Protein AF-A0AAW2VDD8-F1 (afdb_monomer_lite)

pLDDT: mean 70.14, std 10.32, range [40.62, 86.31]

Organism: NCBI:txid2727402

Radius of gyration: 15.53 Å; chains: 1; bounding box: 39×37×38 Å

Secondary structure (DSSP, 8-state):
-HHHHHHHHHHHHTT----S--HHHHHHHHHHHT-SS-HHHHHHHHHHHHHHHHHHHHHHHHHHT-----HHHHHHHHHHHHHHHHHHS----SHHHHHHHHHHTPPP---

Foldseek 3Di:
DVLVVLLVVLCVLVVDPQDPDDPVVSVVVLCVVLDDDQPVSVLSVLSVVVSVVVSVVVVCCVVPNPDDDDSVVVVVVVLVVSLVVLVPDPDPDDPSNVVVCVSSVPDDPPD

Structure (mmCIF, N/CA/C/O backbone):
data_AF-A0AAW2VDD8-F1
#
_entry.id   AF-A0AAW2VDD8-F1
#
loop_
_atom_site.group_PDB
_atom_site.id
_atom_site.type_symbol
_atom_site.label_atom_id
_atom_site.label_alt_id
_atom_site.label_comp_id
_atom_site.label_asym_id
_atom_site.label_entity_id
_atom_site.label_seq_id
_atom_site.pdbx_PDB_ins_code
_atom_site.Cartn_x
_atom_site.Cartn_y
_atom_site.Cartn_z
_atom_site.occupancy
_atom_site.B_iso_or_equiv
_atom_site.auth_seq_id
_atom_site.auth_comp_id
_atom_site.auth_asym_id
_atom_site.auth_atom_id
_atom_site.pdbx_PDB_model_num
ATOM 1 N N . MET A 1 1 ? -10.918 4.105 18.614 1.00 41.09 1 MET A N 1
ATOM 2 C CA . MET A 1 1 ? -9.510 3.730 18.904 1.00 41.09 1 MET A CA 1
ATOM 3 C C . MET A 1 1 ? -8.938 2.638 17.984 1.00 41.09 1 MET A C 1
ATOM 5 O O . MET A 1 1 ? -7.757 2.694 17.666 1.00 41.09 1 MET A O 1
ATOM 9 N N . THR A 1 2 ? -9.735 1.701 17.466 1.00 46.31 2 THR A N 1
ATOM 10 C CA . THR A 1 2 ? -9.299 0.559 16.626 1.00 46.31 2 THR A CA 1
ATOM 11 C C . THR A 1 2 ? -8.731 0.915 15.241 1.00 46.31 2 THR A C 1
ATOM 13 O O . THR A 1 2 ? -7.857 0.218 14.740 1.00 46.31 2 THR A O 1
ATOM 16 N N . THR A 1 3 ? -9.143 2.025 14.625 1.00 51.50 3 THR A N 1
ATOM 17 C CA . THR A 1 3 ? -8.738 2.391 13.250 1.00 51.50 3 THR A CA 1
ATOM 18 C C . THR A 1 3 ? -7.259 2.802 13.141 1.00 51.50 3 THR A C 1
ATOM 20 O O . THR A 1 3 ? -6.591 2.483 12.158 1.00 51.50 3 THR A O 1
ATOM 23 N N . ARG A 1 4 ? -6.709 3.450 14.182 1.00 53.72 4 ARG A N 1
ATOM 24 C CA . ARG A 1 4 ? -5.280 3.817 14.252 1.00 53.72 4 ARG A CA 1
ATOM 25 C C . ARG A 1 4 ? -4.379 2.590 14.428 1.00 53.72 4 ARG A C 1
ATOM 27 O O . ARG A 1 4 ? -3.318 2.529 13.813 1.00 53.72 4 ARG A O 1
ATOM 34 N N . ALA A 1 5 ? -4.811 1.602 15.213 1.00 52.53 5 ALA A N 1
ATOM 35 C CA . ALA A 1 5 ? -4.055 0.370 15.438 1.00 52.53 5 ALA A CA 1
ATOM 36 C C . ALA A 1 5 ? -3.950 -0.488 14.163 1.00 52.53 5 ALA A C 1
ATOM 38 O O . ALA A 1 5 ? -2.848 -0.905 13.801 1.00 52.53 5 ALA A O 1
ATOM 39 N N . SER A 1 6 ? -5.053 -0.666 13.425 1.00 51.72 6 SER A N 1
ATOM 40 C CA . SER A 1 6 ? -5.071 -1.416 12.157 1.00 51.72 6 SER A CA 1
ATOM 41 C C . SER A 1 6 ? -4.217 -0.752 11.074 1.00 51.72 6 SER A C 1
ATOM 43 O O . SER A 1 6 ? -3.446 -1.427 10.390 1.00 51.72 6 SER A O 1
ATOM 45 N N . SER A 1 7 ? -4.287 0.581 10.967 1.00 57.25 7 SER A N 1
ATOM 46 C CA . SER A 1 7 ? -3.437 1.363 10.057 1.00 57.25 7 SER A CA 1
ATOM 47 C C . SER A 1 7 ? -1.949 1.166 10.367 1.00 57.25 7 SER A C 1
ATOM 49 O O . SER A 1 7 ? -1.149 0.969 9.456 1.00 57.25 7 SER A O 1
ATOM 51 N N . ARG A 1 8 ? -1.572 1.140 11.653 1.00 60.81 8 ARG A N 1
ATOM 52 C CA . ARG A 1 8 ? -0.178 0.973 12.090 1.00 60.81 8 ARG A CA 1
ATOM 53 C C . ARG A 1 8 ? 0.384 -0.416 11.765 1.00 60.81 8 ARG A C 1
ATOM 55 O O . ARG A 1 8 ? 1.523 -0.505 11.321 1.00 60.81 8 ARG A O 1
ATOM 62 N N . ILE A 1 9 ? -0.406 -1.478 11.944 1.00 58.34 9 ILE A N 1
ATOM 63 C CA . ILE A 1 9 ? -0.003 -2.867 11.639 1.00 58.34 9 ILE A CA 1
ATOM 64 C C . ILE A 1 9 ? 0.155 -3.083 10.129 1.00 58.34 9 ILE A C 1
ATOM 66 O O . ILE A 1 9 ? 1.094 -3.740 9.680 1.00 58.34 9 ILE A O 1
ATOM 70 N N . LEU A 1 10 ? -0.750 -2.517 9.328 1.00 55.53 10 LEU A N 1
ATOM 71 C CA . LEU A 1 10 ? -0.641 -2.585 7.872 1.00 55.53 10 LEU A CA 1
ATOM 72 C C . LEU A 1 10 ? 0.559 -1.773 7.379 1.00 55.53 10 LEU A C 1
ATOM 74 O O . LEU A 1 10 ? 1.361 -2.292 6.613 1.00 55.53 10 LEU A O 1
ATOM 78 N N . LYS A 1 11 ? 0.754 -0.548 7.876 1.00 61.22 11 LYS A N 1
ATOM 79 C CA . LYS A 1 11 ? 1.896 0.301 7.496 1.00 61.22 11 LYS A CA 1
ATOM 80 C C . LYS A 1 11 ? 3.247 -0.298 7.920 1.00 61.22 11 LYS A C 1
ATOM 82 O O . LYS A 1 11 ? 4.210 -0.191 7.160 1.00 61.22 11 LYS A O 1
ATOM 87 N N . SER A 1 12 ? 3.323 -0.992 9.064 1.00 59.75 12 SER A N 1
ATOM 88 C CA . SER A 1 12 ? 4.561 -1.644 9.526 1.00 59.75 12 SER A CA 1
ATOM 89 C C . SER A 1 12 ? 4.965 -2.844 8.668 1.00 59.75 12 SER A C 1
ATOM 91 O O . SER A 1 12 ? 6.150 -3.003 8.375 1.00 59.75 12 SER A O 1
ATOM 93 N N . LYS A 1 13 ? 4.005 -3.643 8.181 1.00 53.38 13 LYS A N 1
ATOM 94 C CA . LYS A 1 13 ? 4.290 -4.776 7.281 1.00 53.38 13 LYS A CA 1
ATOM 95 C C . LYS A 1 13 ? 4.882 -4.361 5.937 1.00 53.38 13 LYS A C 1
ATOM 97 O O . LYS A 1 13 ? 5.591 -5.149 5.321 1.00 53.38 13 LYS A O 1
ATOM 102 N N . VAL A 1 14 ? 4.610 -3.138 5.497 1.00 56.16 14 VAL A N 1
ATOM 103 C CA . VAL A 1 14 ? 5.055 -2.622 4.194 1.00 56.16 14 VAL A CA 1
ATOM 104 C C . VAL A 1 14 ? 6.236 -1.654 4.338 1.00 56.16 14 VAL A C 1
ATOM 106 O O . VAL A 1 14 ? 6.737 -1.127 3.353 1.00 56.16 14 VAL A O 1
ATOM 109 N N . ARG A 1 15 ? 6.711 -1.403 5.569 1.00 60.50 15 ARG A N 1
ATOM 110 C CA . ARG A 1 15 ? 7.740 -0.389 5.874 1.00 60.50 15 ARG A CA 1
ATOM 111 C C . ARG A 1 15 ? 7.420 1.004 5.305 1.00 60.50 15 ARG A C 1
ATOM 113 O O . ARG A 1 15 ? 8.330 1.795 5.059 1.00 60.50 15 ARG A O 1
ATOM 120 N N . PHE A 1 16 ? 6.145 1.346 5.113 1.00 64.19 16 PHE A N 1
ATOM 121 C CA . PHE A 1 16 ? 5.785 2.697 4.694 1.00 64.19 16 PHE A CA 1
ATOM 122 C C . PHE A 1 16 ? 5.776 3.626 5.899 1.00 64.19 16 PHE A C 1
ATOM 124 O O . PHE A 1 16 ? 4.809 3.681 6.658 1.00 64.19 16 PHE A O 1
ATOM 131 N N . GLN A 1 17 ? 6.853 4.395 6.048 1.00 65.81 17 GLN A N 1
ATOM 132 C CA . GLN A 1 17 ? 6.841 5.595 6.876 1.00 65.81 17 GLN A CA 1
ATOM 133 C C . GLN A 1 17 ? 6.023 6.670 6.155 1.00 65.81 17 GLN A C 1
ATOM 135 O O . GLN A 1 17 ? 6.558 7.515 5.441 1.00 65.81 17 GLN A O 1
ATOM 140 N N . VAL A 1 18 ? 4.698 6.574 6.276 1.00 64.31 18 VAL A N 1
ATOM 141 C CA . VAL A 1 18 ? 3.793 7.625 5.811 1.00 64.31 18 VAL A CA 1
ATOM 142 C C . VAL A 1 18 ? 3.909 8.791 6.796 1.00 64.31 18 VAL A C 1
ATOM 144 O O . VAL A 1 18 ? 3.687 8.575 7.991 1.00 64.31 18 VAL A O 1
ATOM 147 N N . PRO A 1 19 ? 4.258 10.002 6.341 1.00 70.69 19 PRO A N 1
ATOM 148 C CA . PRO A 1 19 ? 4.350 11.158 7.220 1.00 70.69 19 PRO A CA 1
ATOM 149 C C . PRO A 1 19 ? 2.965 11.523 7.777 1.00 70.69 19 PRO A C 1
ATOM 151 O O . PRO A 1 19 ? 1.940 11.307 7.125 1.00 70.69 19 PRO A O 1
ATOM 154 N N . ALA A 1 20 ? 2.926 12.064 8.995 1.00 71.75 20 ALA A N 1
ATOM 155 C CA . ALA A 1 20 ? 1.692 12.491 9.657 1.00 71.75 20 ALA A CA 1
ATOM 156 C C . ALA A 1 20 ? 1.177 13.815 9.057 1.00 71.75 20 ALA A C 1
ATOM 158 O O . ALA A 1 20 ? 1.276 14.868 9.679 1.00 71.75 20 ALA A O 1
ATOM 159 N N . LEU A 1 21 ? 0.675 13.760 7.822 1.00 75.75 21 LEU A N 1
ATOM 160 C CA . LEU A 1 21 ? 0.177 14.907 7.057 1.00 75.75 21 LEU A CA 1
ATOM 161 C C . LEU A 1 21 ? -1.348 14.847 6.875 1.00 75.75 21 LEU A C 1
ATOM 163 O O . LEU A 1 21 ? -1.976 13.810 7.100 1.00 75.75 21 LEU A O 1
ATOM 167 N N . GLY A 1 22 ? -1.951 15.952 6.429 1.00 73.88 22 GLY A N 1
ATOM 168 C CA . GLY A 1 22 ? -3.349 15.965 5.994 1.00 73.88 22 GLY A CA 1
ATOM 169 C C . GLY A 1 22 ? -3.570 15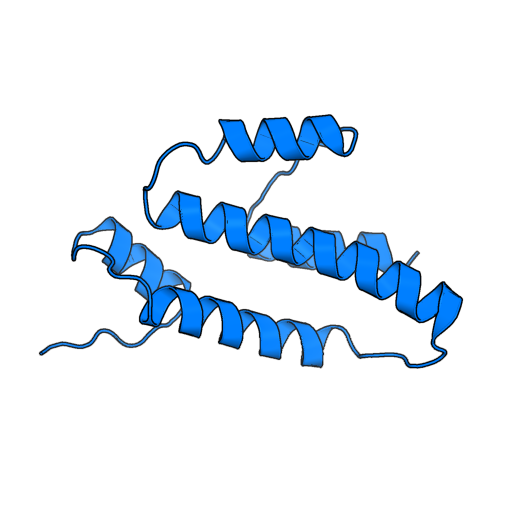.109 4.739 1.00 73.88 22 GLY A C 1
ATOM 170 O O . GLY A 1 22 ? -2.639 14.860 3.975 1.00 73.88 22 GLY A O 1
ATOM 171 N N . TRP A 1 23 ? -4.807 14.670 4.486 1.00 72.06 23 TRP A N 1
ATOM 172 C CA . TRP A 1 23 ? -5.122 13.712 3.411 1.00 72.06 23 TRP A CA 1
ATOM 173 C C . TRP A 1 23 ? -4.569 14.113 2.033 1.00 72.06 23 TRP A C 1
ATOM 175 O O . TRP A 1 23 ? -3.827 13.351 1.413 1.00 72.06 23 TRP A O 1
ATOM 185 N N . GLN A 1 24 ? -4.857 15.337 1.583 1.00 77.56 24 GLN A N 1
ATOM 186 C CA . GLN A 1 24 ? -4.363 15.861 0.301 1.00 77.56 24 GLN A CA 1
ATOM 187 C C . GLN A 1 24 ? -2.831 15.839 0.219 1.00 77.56 24 GLN A C 1
ATOM 189 O O . GLN A 1 24 ? -2.258 15.489 -0.812 1.00 77.56 24 GLN A O 1
ATOM 194 N N . GLN A 1 25 ? -2.158 16.162 1.323 1.00 80.88 25 GLN A N 1
ATOM 195 C CA . GLN A 1 25 ? -0.701 16.172 1.407 1.00 80.88 25 GLN A CA 1
ATOM 196 C C . GLN A 1 25 ? -0.125 14.751 1.373 1.00 80.88 25 GLN A C 1
ATOM 198 O O . GLN A 1 25 ? 0.913 14.543 0.749 1.00 80.88 25 GLN A O 1
ATOM 203 N N . ILE A 1 26 ? -0.804 13.763 1.969 1.00 80.44 26 ILE A N 1
ATOM 204 C CA . ILE A 1 26 ? -0.401 12.354 1.874 1.00 80.44 26 ILE A CA 1
ATOM 205 C C . ILE A 1 26 ? -0.551 11.846 0.435 1.00 80.44 26 ILE A C 1
ATOM 207 O O . ILE A 1 26 ? 0.366 11.202 -0.073 1.00 80.44 26 ILE A O 1
ATOM 211 N N . VAL A 1 27 ? -1.661 12.149 -0.247 1.00 78.94 27 VAL A N 1
ATOM 212 C CA . VAL A 1 27 ? -1.867 11.740 -1.649 1.00 78.94 27 VAL A CA 1
ATOM 213 C C . VAL A 1 27 ? -0.800 12.358 -2.555 1.00 78.94 27 VAL A C 1
ATOM 215 O O . VAL A 1 27 ? -0.206 11.659 -3.381 1.00 78.94 27 VAL A O 1
ATOM 218 N N . LEU A 1 28 ? -0.494 13.645 -2.368 1.00 83.06 28 LEU A N 1
ATOM 219 C CA . LEU A 1 28 ? 0.583 14.324 -3.091 1.00 83.06 28 LEU A CA 1
ATOM 220 C C . LEU A 1 28 ? 1.957 13.727 -2.767 1.00 83.06 28 LEU A C 1
ATOM 222 O O . LEU A 1 28 ? 2.754 13.502 -3.680 1.00 83.06 28 LEU A O 1
ATOM 226 N N . TRP A 1 29 ? 2.234 13.430 -1.495 1.00 85.25 29 TRP A N 1
ATOM 227 C CA . TRP A 1 29 ? 3.466 12.766 -1.069 1.00 85.25 29 TRP A CA 1
ATOM 228 C C . TRP A 1 29 ? 3.614 11.391 -1.726 1.00 85.25 29 TRP A C 1
ATOM 230 O O . TRP A 1 29 ? 4.643 11.131 -2.343 1.00 85.25 29 TRP A O 1
ATOM 240 N N . ALA A 1 30 ? 2.581 10.546 -1.678 1.00 81.12 30 ALA A N 1
ATOM 241 C CA . ALA A 1 30 ? 2.575 9.211 -2.275 1.00 81.12 30 ALA A CA 1
ATOM 242 C C . ALA A 1 30 ? 2.776 9.278 -3.796 1.00 81.12 30 ALA A C 1
ATOM 244 O O . ALA A 1 30 ? 3.595 8.548 -4.361 1.00 81.12 30 ALA A O 1
ATOM 245 N N . SER A 1 31 ? 2.089 10.217 -4.451 1.00 80.88 31 SER A N 1
ATOM 246 C CA . SER A 1 31 ? 2.192 10.445 -5.895 1.00 80.88 31 SER A CA 1
ATOM 247 C C . SER A 1 31 ? 3.584 10.917 -6.314 1.00 80.88 31 SER A C 1
ATOM 249 O O . SER A 1 31 ? 4.046 10.554 -7.392 1.00 80.88 31 SER A O 1
ATOM 251 N N . ARG A 1 32 ? 4.272 11.704 -5.472 1.00 86.31 32 ARG A N 1
ATOM 252 C CA . ARG A 1 32 ? 5.662 12.146 -5.695 1.00 86.31 32 ARG A CA 1
ATOM 253 C C . ARG A 1 32 ? 6.676 11.041 -5.379 1.00 86.31 32 ARG A C 1
ATOM 255 O O . ARG A 1 32 ? 7.609 10.844 -6.151 1.00 86.31 32 ARG A O 1
ATOM 262 N N . ARG A 1 33 ? 6.484 10.315 -4.272 1.00 84.94 33 ARG A N 1
ATOM 263 C CA . ARG A 1 33 ? 7.365 9.246 -3.769 1.00 84.94 33 ARG A CA 1
ATOM 264 C C . ARG A 1 33 ? 7.424 8.056 -4.725 1.00 84.94 33 ARG A C 1
ATOM 266 O O . ARG A 1 33 ? 8.504 7.514 -4.943 1.00 84.94 33 ARG A O 1
ATOM 273 N N . TRP A 1 34 ? 6.282 7.666 -5.286 1.00 86.31 34 TRP A N 1
ATOM 274 C CA . TRP A 1 34 ? 6.147 6.535 -6.207 1.00 86.31 34 TRP A CA 1
ATOM 275 C C . TRP A 1 34 ? 5.774 7.022 -7.609 1.00 86.31 34 TRP A C 1
ATOM 277 O O . TRP A 1 34 ? 4.746 6.624 -8.160 1.00 86.31 34 TRP A O 1
ATOM 287 N N . ARG A 1 35 ? 6.586 7.912 -8.194 1.00 83.94 35 ARG A N 1
ATOM 288 C CA . ARG A 1 35 ? 6.399 8.384 -9.579 1.00 83.94 35 ARG A CA 1
ATOM 289 C C . ARG A 1 35 ? 6.760 7.322 -10.620 1.00 83.94 35 ARG A C 1
ATOM 291 O O . ARG A 1 35 ? 7.530 6.402 -10.363 1.00 83.94 35 ARG A O 1
ATOM 298 N N . GLY A 1 36 ? 6.211 7.481 -11.822 1.00 82.31 36 GLY A N 1
ATOM 299 C CA . GLY A 1 36 ? 6.515 6.634 -12.975 1.00 82.31 36 GLY A CA 1
ATOM 300 C C . GLY A 1 36 ? 5.774 5.294 -12.988 1.00 82.31 36 GLY A C 1
ATOM 301 O O . GLY A 1 36 ? 4.927 5.014 -12.132 1.00 82.31 36 GLY A O 1
ATOM 302 N N . HIS A 1 37 ? 6.097 4.479 -13.992 1.00 80.19 37 HIS A N 1
ATOM 303 C CA . HIS A 1 37 ? 5.439 3.199 -14.289 1.00 80.19 37 HIS A CA 1
ATOM 304 C C . HIS A 1 37 ? 6.210 1.981 -13.768 1.00 80.19 37 HIS A C 1
ATOM 306 O O . HIS A 1 37 ? 5.885 0.849 -14.104 1.00 80.19 37 HIS A O 1
ATOM 312 N N . HIS A 1 38 ? 7.230 2.198 -12.932 1.00 81.50 38 HIS A N 1
ATOM 313 C CA . HIS A 1 38 ? 8.006 1.097 -12.383 1.00 81.50 38 HIS A CA 1
ATOM 314 C C . HIS A 1 38 ? 7.102 0.145 -11.565 1.00 81.50 38 HIS A C 1
ATOM 316 O O . HIS A 1 38 ? 6.329 0.631 -10.730 1.00 81.50 38 HIS A O 1
ATOM 322 N N . PRO A 1 39 ? 7.208 -1.188 -11.725 1.00 76.12 39 PRO A N 1
ATOM 323 C CA . PRO A 1 39 ? 6.297 -2.147 -11.086 1.00 76.12 39 PRO A CA 1
ATOM 324 C C . PRO A 1 39 ? 6.245 -2.036 -9.550 1.00 76.12 39 PRO A C 1
ATOM 326 O O . PRO A 1 39 ? 5.182 -2.127 -8.928 1.00 76.12 39 PRO A O 1
ATOM 329 N N . LEU A 1 40 ? 7.387 -1.744 -8.914 1.00 79.06 40 LEU A N 1
ATOM 330 C CA . LEU A 1 40 ? 7.450 -1.484 -7.467 1.00 79.06 40 LEU A CA 1
ATOM 331 C C . LEU A 1 40 ? 6.671 -0.221 -7.062 1.00 79.06 40 LEU A C 1
ATOM 333 O O . LEU A 1 40 ? 6.052 -0.183 -6.002 1.00 79.06 40 LEU A O 1
ATOM 337 N N . ASN A 1 41 ? 6.658 0.808 -7.909 1.00 82.50 41 ASN A N 1
ATOM 338 C CA . ASN A 1 41 ? 5.930 2.048 -7.638 1.00 82.50 41 ASN A CA 1
ATOM 339 C C . ASN A 1 41 ? 4.425 1.847 -7.843 1.00 82.50 41 ASN A C 1
ATOM 341 O O . ASN A 1 41 ? 3.627 2.312 -7.032 1.00 82.50 41 ASN A O 1
ATOM 345 N N . ALA A 1 42 ? 4.031 1.102 -8.880 1.00 76.69 42 ALA A N 1
ATOM 346 C CA . ALA A 1 42 ? 2.636 0.747 -9.127 1.00 76.69 42 ALA A CA 1
ATOM 347 C C . ALA A 1 42 ? 2.037 -0.070 -7.968 1.00 76.69 42 ALA A C 1
ATOM 349 O O . ALA A 1 42 ? 1.001 0.311 -7.421 1.00 76.69 42 ALA A O 1
ATOM 350 N N . SER A 1 43 ? 2.728 -1.127 -7.532 1.00 75.38 43 SER A N 1
ATOM 351 C CA . SER A 1 43 ? 2.318 -1.931 -6.370 1.00 75.38 43 SER A CA 1
ATOM 352 C C . SER A 1 43 ? 2.261 -1.117 -5.074 1.00 75.38 43 SER A C 1
ATOM 354 O O . SER A 1 43 ? 1.313 -1.259 -4.304 1.00 75.38 43 SER A O 1
ATOM 356 N N . SER A 1 44 ? 3.221 -0.212 -4.860 1.00 79.38 44 SER A N 1
ATOM 357 C CA . SER A 1 44 ? 3.232 0.694 -3.705 1.00 79.38 44 SER A CA 1
ATOM 358 C C . SER A 1 44 ? 2.010 1.617 -3.673 1.00 79.38 44 SER A C 1
ATOM 360 O O . SER A 1 44 ? 1.347 1.721 -2.640 1.00 79.38 44 SER A O 1
ATOM 362 N N . ARG A 1 45 ? 1.661 2.236 -4.811 1.00 80.00 45 ARG A N 1
ATOM 363 C CA . ARG A 1 45 ? 0.458 3.079 -4.941 1.00 80.00 45 ARG A CA 1
ATOM 364 C C . ARG A 1 45 ? -0.826 2.284 -4.715 1.00 80.00 45 ARG A C 1
ATOM 366 O O . ARG A 1 45 ? -1.685 2.747 -3.969 1.00 80.00 45 ARG A O 1
ATOM 373 N N . ALA A 1 46 ? -0.938 1.098 -5.315 1.00 77.06 46 ALA A N 1
ATOM 374 C CA . ALA A 1 46 ? -2.109 0.235 -5.162 1.00 77.06 46 ALA A CA 1
ATOM 375 C C . ALA A 1 46 ? -2.332 -0.138 -3.692 1.00 77.06 46 ALA A C 1
ATOM 377 O O . ALA A 1 46 ? -3.427 0.027 -3.164 1.00 77.06 46 ALA A O 1
ATOM 378 N N . LEU A 1 47 ? -1.272 -0.558 -3.003 1.00 74.94 47 LEU A N 1
ATOM 379 C CA . LEU A 1 47 ? -1.328 -0.919 -1.591 1.00 74.94 47 LEU A CA 1
ATOM 380 C C . LEU A 1 47 ? -1.639 0.275 -0.680 1.00 74.94 47 LEU A C 1
ATOM 382 O O . LEU A 1 47 ? -2.370 0.132 0.297 1.00 74.94 47 LEU A O 1
ATOM 386 N N . PHE A 1 48 ? -1.114 1.458 -0.999 1.00 79.62 48 PHE A N 1
ATOM 387 C CA . PHE A 1 48 ? -1.435 2.677 -0.266 1.00 79.62 48 PHE A CA 1
ATOM 388 C C . PHE A 1 48 ? -2.913 3.066 -0.418 1.00 79.62 48 PHE A C 1
ATOM 390 O O . PHE A 1 48 ? -3.603 3.218 0.588 1.00 79.62 48 PHE A O 1
ATOM 397 N N . ALA A 1 49 ? -3.421 3.150 -1.654 1.00 75.56 49 ALA A N 1
ATOM 398 C CA . ALA A 1 49 ? -4.836 3.424 -1.922 1.00 75.56 49 ALA A CA 1
ATOM 399 C C . ALA A 1 49 ? -5.745 2.405 -1.218 1.00 75.56 49 ALA A C 1
ATOM 401 O O . ALA A 1 49 ? -6.782 2.751 -0.653 1.00 75.56 49 ALA A O 1
ATOM 402 N N . PHE A 1 50 ? -5.295 1.153 -1.192 1.00 72.44 50 PHE A N 1
ATOM 403 C CA . PHE A 1 50 ? -5.983 0.056 -0.547 1.00 72.44 50 PHE A CA 1
ATOM 404 C C . PHE A 1 50 ? -6.131 0.248 0.980 1.00 72.44 50 PHE A C 1
ATOM 406 O O . PHE A 1 50 ? -7.223 0.097 1.534 1.00 72.44 50 PHE A O 1
ATOM 413 N N . ILE A 1 51 ? -5.054 0.633 1.673 1.00 72.94 51 ILE A N 1
ATOM 414 C CA . ILE A 1 51 ? -5.078 0.906 3.123 1.00 72.94 51 ILE A CA 1
ATOM 415 C C . ILE A 1 51 ? -6.060 2.035 3.457 1.00 72.94 51 ILE A C 1
ATOM 417 O O . ILE A 1 51 ? -6.802 1.944 4.437 1.00 72.94 51 ILE A O 1
ATOM 421 N N . GLU A 1 52 ? -6.072 3.088 2.650 1.00 75.44 52 GLU A N 1
ATOM 422 C CA . GLU A 1 52 ? -6.907 4.266 2.886 1.00 75.44 52 GLU A CA 1
ATOM 423 C C . GLU A 1 52 ? -8.388 3.967 2.617 1.00 75.44 52 GLU A C 1
ATOM 425 O O . GLU A 1 52 ? -9.247 4.323 3.428 1.00 75.44 52 GLU A O 1
ATOM 430 N N . TYR A 1 53 ? -8.685 3.185 1.572 1.00 74.31 53 TYR A N 1
ATOM 431 C CA . TYR A 1 53 ? -10.026 2.643 1.349 1.00 74.31 53 TYR A CA 1
ATOM 432 C C . TYR A 1 53 ? -10.513 1.817 2.546 1.00 74.31 53 TYR A C 1
ATOM 434 O O . TYR A 1 53 ? -11.659 1.962 2.965 1.00 74.31 53 TYR A O 1
ATOM 442 N N . TYR A 1 54 ? -9.652 0.991 3.148 1.00 67.69 54 TYR A N 1
ATOM 443 C CA . TYR A 1 54 ? -10.031 0.195 4.318 1.00 67.69 54 TYR A CA 1
ATOM 444 C C . TYR A 1 54 ? -10.358 1.062 5.540 1.00 67.69 54 TYR A C 1
ATOM 446 O O . TYR A 1 54 ? -11.335 0.799 6.240 1.00 67.69 54 TYR A O 1
ATOM 454 N N . ILE A 1 55 ? -9.574 2.113 5.792 1.00 70.25 55 ILE A N 1
ATOM 455 C CA . ILE A 1 55 ? -9.843 3.061 6.884 1.00 70.25 55 ILE A CA 1
ATOM 456 C C . ILE A 1 55 ? -11.206 3.731 6.681 1.00 70.25 55 ILE A C 1
ATOM 458 O O . ILE A 1 55 ? -11.996 3.815 7.627 1.00 70.25 55 ILE A O 1
ATOM 462 N N . TRP A 1 56 ? -11.493 4.164 5.452 1.00 75.38 56 TRP A N 1
ATOM 463 C CA . TRP A 1 56 ? -12.776 4.754 5.081 1.00 75.38 56 TRP A CA 1
ATOM 464 C C . TRP A 1 56 ? -13.934 3.752 5.209 1.00 75.38 56 TRP A C 1
ATOM 466 O O . TRP A 1 56 ? -14.953 4.058 5.829 1.00 75.38 56 TRP A O 1
ATOM 476 N N . MET A 1 57 ? -13.759 2.526 4.708 1.00 71.19 57 MET A N 1
ATOM 477 C CA . MET A 1 57 ? -14.762 1.461 4.771 1.00 71.19 57 MET A CA 1
ATOM 478 C C . MET A 1 57 ? -15.087 1.078 6.218 1.00 71.19 57 MET A C 1
ATOM 480 O O . MET A 1 57 ? -16.257 0.962 6.559 1.00 71.19 57 MET A O 1
ATOM 484 N N . GLU A 1 58 ? -14.085 0.914 7.087 1.00 68.81 58 GLU A N 1
ATOM 485 C CA . GLU A 1 58 ? -14.281 0.659 8.523 1.00 68.81 58 GLU A CA 1
ATOM 486 C C . GLU A 1 58 ? -15.064 1.783 9.199 1.00 68.81 58 GLU A C 1
ATOM 488 O O . GLU A 1 58 ? -15.930 1.526 10.037 1.00 68.81 58 GLU A O 1
ATOM 493 N N . HIS A 1 59 ? -14.769 3.034 8.841 1.00 68.12 59 HIS A N 1
ATOM 494 C CA . HIS A 1 59 ? -15.496 4.177 9.375 1.00 68.12 59 HIS A CA 1
ATOM 495 C C . HIS A 1 59 ? -16.971 4.140 8.954 1.00 68.12 59 HIS A C 1
ATOM 497 O O . HIS A 1 59 ? -17.850 4.290 9.801 1.00 68.12 59 HIS A O 1
ATOM 503 N N . ASN A 1 60 ? -17.244 3.847 7.681 1.00 66.25 60 ASN A N 1
ATOM 504 C CA . ASN A 1 60 ? -18.609 3.740 7.167 1.00 66.25 60 ASN A CA 1
ATOM 505 C C . ASN A 1 60 ? -19.363 2.518 7.690 1.00 66.25 60 ASN A C 1
ATOM 507 O O . ASN A 1 60 ? -20.522 2.649 8.062 1.00 66.25 60 ASN A O 1
ATOM 511 N N . LYS A 1 61 ? -18.726 1.348 7.797 1.00 67.94 61 LYS A N 1
ATOM 512 C CA . LYS A 1 61 ? -19.364 0.146 8.356 1.00 67.94 61 LYS A CA 1
ATOM 513 C C . LYS A 1 61 ? -19.805 0.355 9.800 1.00 67.94 61 LYS A C 1
ATOM 515 O O . LYS A 1 61 ? -20.919 -0.016 10.152 1.00 67.94 61 LYS A O 1
ATOM 520 N N . ARG A 1 62 ? -18.977 1.013 10.618 1.00 65.12 62 ARG A N 1
ATOM 521 C CA . ARG A 1 62 ? -19.355 1.376 11.995 1.00 65.12 62 ARG A CA 1
ATOM 522 C C . ARG A 1 62 ? -20.468 2.410 12.048 1.00 65.12 62 ARG A C 1
ATOM 524 O O . ARG A 1 62 ? -21.271 2.379 12.967 1.00 65.12 62 ARG A O 1
ATOM 531 N N . ARG A 1 63 ? -20.479 3.340 11.095 1.00 64.06 63 ARG A N 1
ATOM 532 C CA . ARG A 1 63 ? -21.449 4.432 11.063 1.00 64.06 63 ARG A CA 1
ATOM 533 C C . ARG A 1 63 ? -22.814 4.003 10.522 1.00 64.06 63 ARG A C 1
ATOM 535 O O . ARG A 1 63 ? -23.809 4.576 10.942 1.00 64.06 63 ARG A O 1
ATOM 542 N N . PHE A 1 64 ? -22.858 3.026 9.615 1.00 63.75 64 PHE A N 1
ATOM 543 C CA . PHE A 1 64 ? -24.059 2.736 8.826 1.00 63.75 64 PHE A CA 1
ATOM 544 C C . PHE A 1 64 ? -24.487 1.260 8.791 1.00 63.75 64 PHE A C 1
ATOM 546 O O . PHE A 1 64 ? -25.600 0.995 8.356 1.00 63.75 64 PHE A O 1
ATOM 553 N N . GLY A 1 65 ? -23.646 0.298 9.195 1.00 61.44 65 GLY A N 1
ATOM 554 C CA . GLY A 1 65 ? -23.837 -1.103 8.788 1.00 61.44 65 GLY A CA 1
ATOM 555 C C . GLY A 1 65 ? -24.021 -2.164 9.874 1.00 61.44 65 GLY A C 1
ATOM 556 O O . GLY A 1 65 ? -24.426 -3.260 9.519 1.00 61.44 65 GLY A O 1
ATOM 557 N N . ASN A 1 66 ? -23.697 -1.921 11.150 1.00 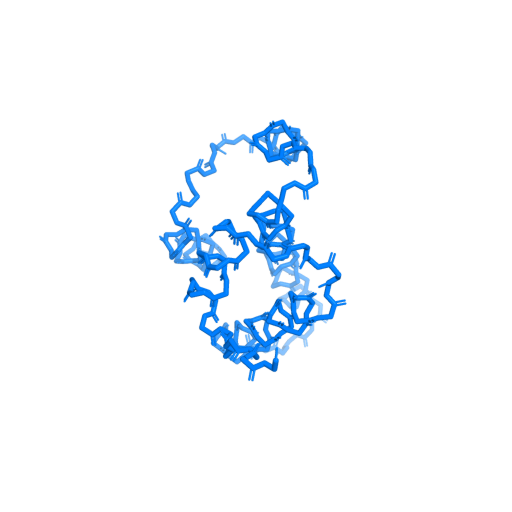59.41 66 ASN A N 1
ATOM 558 C CA . ASN A 1 66 ? -23.699 -2.931 12.238 1.00 59.41 66 ASN A CA 1
ATOM 559 C C . ASN A 1 66 ? -22.969 -4.276 11.967 1.00 59.41 66 ASN A C 1
ATOM 561 O O . ASN A 1 66 ? -22.905 -5.125 12.851 1.00 59.41 66 ASN A O 1
ATOM 565 N N . GLU A 1 67 ? -22.345 -4.476 10.805 1.00 59.16 67 GLU A N 1
ATOM 566 C CA . GLU A 1 67 ? -21.574 -5.673 10.481 1.00 59.16 67 GLU A CA 1
ATOM 567 C C . GLU A 1 67 ? -20.076 -5.471 10.737 1.00 59.16 67 GLU A C 1
ATOM 569 O O . GLU A 1 67 ? -19.392 -4.660 10.098 1.00 59.16 67 GLU A O 1
ATOM 574 N N . ILE A 1 68 ? -19.539 -6.279 11.652 1.00 56.19 68 ILE A N 1
ATOM 575 C CA . ILE A 1 68 ? -18.119 -6.302 12.005 1.00 56.19 68 ILE A CA 1
ATOM 576 C C . ILE A 1 68 ? -17.399 -7.261 11.050 1.00 56.19 68 ILE A C 1
ATOM 578 O O . ILE A 1 68 ? -17.256 -8.455 11.303 1.00 56.19 68 ILE A O 1
ATOM 582 N N . SER A 1 69 ? -16.918 -6.739 9.923 1.00 58.22 69 SER A N 1
ATOM 583 C CA . SER A 1 69 ? -15.996 -7.492 9.066 1.00 58.22 69 SER A CA 1
ATOM 584 C C . SER A 1 69 ? -14.642 -7.580 9.763 1.00 58.22 69 SER A C 1
ATOM 586 O O . SER A 1 69 ? -14.007 -6.560 10.020 1.00 58.22 69 SER A O 1
ATOM 588 N N . THR A 1 70 ? -14.170 -8.785 10.083 1.00 61.59 70 THR A N 1
ATOM 589 C CA . THR A 1 70 ? -12.896 -8.923 10.794 1.00 61.59 70 THR A CA 1
ATOM 590 C C . THR A 1 70 ? -11.719 -8.460 9.915 1.00 61.59 70 THR A C 1
ATOM 592 O O . THR A 1 70 ? -11.642 -8.808 8.726 1.00 61.59 70 THR A O 1
ATOM 595 N N . PRO A 1 71 ? -10.753 -7.704 10.476 1.00 57.66 71 PRO A N 1
ATOM 596 C CA . PRO A 1 71 ? -9.619 -7.172 9.717 1.00 57.66 71 PRO A CA 1
ATOM 597 C C . PRO A 1 71 ? -8.825 -8.249 8.964 1.00 57.66 71 PRO A C 1
ATOM 599 O O . PRO A 1 71 ? -8.365 -8.020 7.847 1.00 57.66 71 PRO A O 1
ATOM 602 N N . GLY A 1 72 ? -8.710 -9.450 9.541 1.00 59.38 72 GLY A N 1
ATOM 603 C CA . GLY A 1 72 ? -7.961 -10.566 8.960 1.00 59.38 72 GLY A CA 1
ATOM 604 C C . GLY A 1 72 ? -8.580 -11.155 7.688 1.00 59.38 72 GLY A C 1
ATOM 605 O O . GLY A 1 72 ? -7.860 -11.381 6.714 1.00 59.38 72 GLY A O 1
ATOM 606 N N . LYS A 1 73 ? -9.905 -11.368 7.658 1.00 61.34 73 LYS A N 1
ATOM 607 C CA . LYS A 1 73 ? -10.600 -11.946 6.489 1.00 61.34 73 LYS A CA 1
ATOM 608 C C . LYS A 1 73 ? -10.490 -11.017 5.282 1.00 61.34 73 LYS A C 1
ATOM 610 O O . LYS A 1 73 ? -10.166 -11.450 4.179 1.00 61.34 73 LYS A O 1
ATOM 615 N N . THR A 1 74 ? -10.666 -9.724 5.530 1.00 59.78 74 THR A N 1
ATOM 616 C CA . THR A 1 74 ? -10.589 -8.694 4.494 1.00 59.78 74 THR A CA 1
ATOM 617 C C . THR A 1 74 ? -9.145 -8.499 4.014 1.00 59.78 74 THR A C 1
ATOM 619 O O . THR A 1 74 ? -8.897 -8.588 2.818 1.00 59.78 74 THR A O 1
ATOM 622 N N . ALA A 1 75 ? -8.157 -8.382 4.917 1.00 60.38 75 ALA A N 1
ATOM 623 C CA . ALA A 1 75 ? -6.734 -8.310 4.547 1.00 60.38 75 ALA A CA 1
ATOM 624 C C . ALA A 1 75 ? -6.289 -9.463 3.627 1.00 60.38 75 ALA A C 1
ATOM 626 O O . ALA A 1 75 ? -5.508 -9.252 2.698 1.00 60.38 75 ALA A O 1
ATOM 627 N N . ARG A 1 76 ? -6.811 -10.675 3.852 1.00 67.69 76 ARG A N 1
ATOM 628 C CA . ARG A 1 76 ? -6.522 -11.843 3.013 1.00 67.69 76 ARG A CA 1
ATOM 629 C C . ARG A 1 76 ? -7.087 -11.699 1.597 1.00 67.69 76 ARG A C 1
ATOM 631 O O . ARG A 1 76 ? -6.353 -11.966 0.650 1.00 67.69 76 ARG A O 1
ATOM 638 N N . LEU A 1 77 ? -8.332 -11.236 1.451 1.00 65.00 77 LEU A N 1
ATOM 639 C CA . LEU A 1 77 ? -8.939 -10.949 0.142 1.00 65.00 77 LEU A CA 1
ATOM 640 C C . LEU A 1 77 ? -8.113 -9.926 -0.649 1.00 65.00 77 LEU A C 1
ATOM 642 O O . LEU A 1 77 ? -7.932 -10.074 -1.851 1.00 65.00 77 LEU A O 1
ATOM 646 N N . TYR A 1 78 ? -7.521 -8.943 0.026 1.00 68.12 78 TYR A N 1
ATOM 647 C CA . TYR A 1 78 ? -6.736 -7.900 -0.637 1.00 68.12 78 TYR A CA 1
ATOM 648 C C . TYR A 1 78 ? -5.338 -8.331 -1.047 1.00 68.12 78 TYR A C 1
ATOM 650 O O . TYR A 1 78 ? -4.883 -7.972 -2.129 1.00 68.12 78 TYR A O 1
ATOM 658 N N . LEU A 1 79 ? -4.664 -9.145 -0.232 1.00 69.31 79 LEU A N 1
ATOM 659 C CA . LEU A 1 79 ? -3.420 -9.783 -0.666 1.00 69.31 79 LEU A CA 1
ATOM 660 C C . LEU A 1 79 ? -3.656 -10.637 -1.917 1.00 69.31 79 LEU A C 1
ATOM 662 O O . LEU A 1 79 ? -2.812 -10.660 -2.808 1.00 69.31 79 LEU A O 1
ATOM 666 N N . VAL A 1 80 ? -4.809 -11.303 -1.997 1.00 74.56 80 VAL A N 1
ATOM 667 C CA . VAL A 1 80 ? -5.226 -12.068 -3.176 1.00 74.56 80 VAL A CA 1
ATOM 668 C C . VAL A 1 80 ? -5.514 -11.141 -4.364 1.00 74.56 80 VAL A C 1
ATOM 670 O O . VAL A 1 80 ? -4.977 -11.377 -5.441 1.00 74.56 80 VAL A O 1
ATOM 673 N N . GLN A 1 81 ? -6.255 -10.046 -4.169 1.00 72.56 81 GLN A N 1
ATOM 674 C CA . GLN A 1 81 ? -6.547 -9.063 -5.221 1.00 72.56 81 GLN A CA 1
ATOM 675 C C . GLN A 1 81 ? -5.268 -8.442 -5.804 1.00 72.56 81 GLN A C 1
ATOM 677 O O . GLN A 1 81 ? -5.099 -8.414 -7.017 1.00 72.56 81 GLN A O 1
ATOM 682 N N . ILE A 1 82 ? -4.339 -7.990 -4.949 1.00 70.62 82 ILE A N 1
ATOM 683 C CA . ILE A 1 82 ? -3.068 -7.393 -5.386 1.00 70.62 82 ILE A CA 1
ATOM 684 C C . ILE A 1 82 ? -2.245 -8.417 -6.166 1.00 70.62 82 ILE A C 1
ATOM 686 O O . ILE A 1 82 ? -1.681 -8.077 -7.202 1.00 70.62 82 ILE A O 1
ATOM 690 N N . ARG A 1 83 ? -2.205 -9.677 -5.716 1.00 75.56 83 ARG A N 1
ATOM 691 C CA . ARG A 1 83 ? -1.553 -10.753 -6.472 1.00 75.56 83 ARG A CA 1
ATOM 692 C C . ARG A 1 83 ? -2.179 -10.945 -7.846 1.00 75.56 83 ARG A C 1
ATOM 694 O O . ARG A 1 83 ? -1.433 -11.036 -8.809 1.00 75.56 83 ARG A O 1
ATOM 701 N N . PHE A 1 84 ? -3.508 -10.962 -7.947 1.00 74.56 84 PHE A N 1
ATOM 702 C CA . PHE A 1 84 ? -4.192 -11.083 -9.235 1.00 74.56 84 PHE A CA 1
ATOM 703 C C . PHE A 1 84 ? -3.923 -9.895 -10.157 1.00 74.56 84 PHE A C 1
ATOM 705 O O . PHE A 1 84 ? -3.628 -10.097 -11.329 1.00 74.56 84 PHE A O 1
ATOM 712 N N . THR A 1 85 ? -3.950 -8.667 -9.640 1.00 74.81 85 THR A N 1
ATOM 713 C CA . THR A 1 85 ? -3.605 -7.477 -10.431 1.00 74.81 85 THR A CA 1
ATOM 714 C C . THR A 1 85 ? -2.154 -7.514 -10.905 1.00 74.8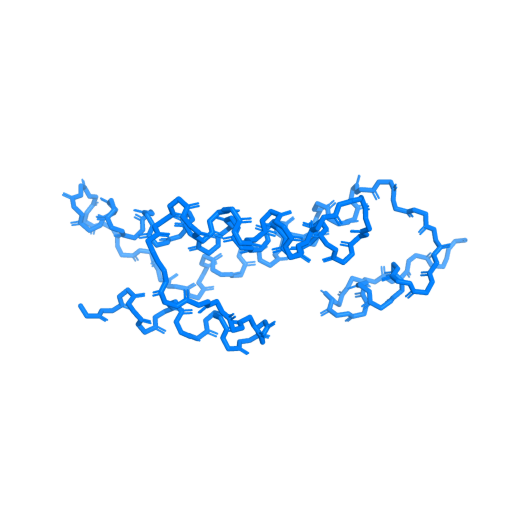1 85 THR A C 1
ATOM 716 O O . THR A 1 85 ? -1.881 -7.133 -12.035 1.00 74.81 85 THR A O 1
ATOM 719 N N . LEU A 1 86 ? -1.224 -7.982 -10.068 1.00 74.75 86 LEU A N 1
ATOM 720 C CA . LEU A 1 86 ? 0.183 -8.129 -10.446 1.00 74.75 86 LEU A CA 1
ATOM 721 C C . LEU A 1 86 ? 0.414 -9.255 -11.458 1.00 74.75 86 LEU A C 1
ATOM 723 O O . LEU A 1 86 ? 1.264 -9.099 -12.324 1.00 74.75 86 LEU A O 1
ATOM 727 N N . LEU A 1 87 ? -0.337 -10.353 -11.354 1.00 76.69 87 LEU A N 1
ATOM 728 C CA . LEU A 1 87 ? -0.325 -11.456 -12.317 1.00 76.69 87 LEU A CA 1
ATOM 729 C C . LEU A 1 87 ? -0.908 -11.049 -13.675 1.00 76.69 87 LEU A C 1
ATOM 731 O O . LEU A 1 87 ? -0.406 -11.483 -14.702 1.00 76.69 87 LEU A O 1
ATOM 735 N N . GLY A 1 88 ? -1.968 -10.237 -13.679 1.00 75.69 88 GLY A N 1
ATOM 736 C CA . GLY A 1 88 ? -2.623 -9.759 -14.900 1.00 75.69 88 GLY A CA 1
ATOM 737 C C . GLY A 1 88 ? -1.995 -8.503 -15.506 1.00 75.69 88 GLY A C 1
ATOM 738 O O . GLY A 1 88 ? -2.432 -8.056 -16.562 1.00 75.69 88 GLY A O 1
ATOM 739 N N . ALA A 1 89 ? -1.008 -7.898 -14.843 1.00 74.75 89 ALA A N 1
ATOM 740 C CA . ALA A 1 89 ? -0.290 -6.757 -15.386 1.00 74.75 89 ALA A CA 1
ATOM 741 C C . ALA A 1 89 ? 0.772 -7.243 -16.380 1.00 74.75 89 ALA A C 1
ATOM 743 O O . ALA A 1 89 ? 1.576 -8.112 -16.049 1.00 74.75 89 ALA A O 1
ATOM 744 N N . ASP A 1 90 ? 0.811 -6.637 -17.570 1.00 73.06 90 ASP A N 1
ATOM 745 C CA . ASP A 1 90 ? 1.850 -6.886 -18.576 1.00 73.06 90 ASP A CA 1
ATOM 746 C C . ASP A 1 90 ? 3.182 -6.250 -18.135 1.00 73.06 90 ASP A C 1
ATOM 748 O O . ASP A 1 90 ? 3.581 -5.153 -18.542 1.00 73.06 90 ASP A O 1
ATOM 752 N N . LEU A 1 91 ? 3.823 -6.892 -17.159 1.00 73.62 91 LEU A N 1
ATOM 753 C CA . LEU A 1 91 ? 5.072 -6.441 -16.569 1.00 73.62 91 LEU A CA 1
ATOM 754 C C . LEU A 1 91 ? 6.232 -7.070 -17.330 1.00 73.62 91 LEU A C 1
ATOM 756 O O . LEU A 1 91 ? 6.446 -8.279 -17.271 1.00 73.62 91 LEU A O 1
ATOM 760 N N . ARG A 1 92 ? 7.051 -6.228 -17.970 1.00 75.19 92 ARG A N 1
ATOM 761 C CA . ARG A 1 92 ? 8.303 -6.681 -18.588 1.00 75.19 92 ARG A CA 1
ATOM 762 C C . ARG A 1 92 ? 9.143 -7.456 -17.577 1.00 75.19 92 ARG A C 1
ATOM 764 O O . ARG A 1 92 ? 9.356 -7.008 -16.443 1.00 75.19 92 ARG A O 1
ATOM 771 N N . PHE A 1 93 ? 9.663 -8.590 -18.021 1.00 73.88 93 PHE A N 1
ATOM 772 C CA . PHE A 1 93 ? 10.532 -9.432 -17.222 1.00 73.88 93 PHE A CA 1
ATOM 773 C C . PHE A 1 93 ? 11.865 -8.727 -16.962 1.00 73.88 93 PHE A C 1
ATOM 775 O O . PHE A 1 93 ? 12.649 -8.473 -17.872 1.00 73.88 93 PHE A O 1
ATOM 782 N N . ASN A 1 94 ? 12.105 -8.359 -15.708 1.00 80.62 94 ASN A N 1
ATOM 783 C CA . ASN A 1 94 ? 13.355 -7.761 -15.259 1.00 80.62 94 ASN A CA 1
ATOM 784 C C . ASN A 1 94 ? 13.542 -8.003 -13.756 1.00 80.62 94 ASN A C 1
ATOM 786 O O . ASN A 1 94 ? 12.643 -8.495 -13.069 1.00 80.62 94 ASN A O 1
ATOM 790 N N . VAL A 1 95 ? 14.713 -7.626 -13.240 1.00 79.50 95 VAL A N 1
ATOM 791 C CA . VAL A 1 95 ? 15.087 -7.796 -11.827 1.00 79.50 95 VAL A CA 1
ATOM 792 C C . VAL A 1 95 ? 14.037 -7.204 -10.880 1.00 79.50 95 VAL A C 1
ATOM 794 O O . VAL A 1 95 ? 13.715 -7.805 -9.858 1.00 79.50 95 VAL A O 1
ATOM 797 N N . SER A 1 96 ? 13.440 -6.065 -11.223 1.00 76.00 96 SER A N 1
ATOM 798 C CA . SER A 1 96 ? 12.416 -5.428 -10.395 1.00 76.00 96 SER A CA 1
ATOM 799 C C . SER A 1 96 ? 11.106 -6.208 -10.359 1.00 76.00 96 SER A C 1
ATOM 801 O O . SER A 1 96 ? 10.493 -6.310 -9.296 1.00 76.00 96 SER A O 1
ATOM 803 N N . THR A 1 97 ? 10.686 -6.783 -11.485 1.00 78.06 97 THR A N 1
ATOM 804 C CA . THR A 1 97 ? 9.520 -7.676 -11.563 1.00 78.06 97 THR A CA 1
ATOM 805 C C . THR A 1 97 ? 9.788 -8.987 -10.809 1.00 78.06 97 THR A C 1
ATOM 807 O O . THR A 1 97 ? 8.912 -9.465 -10.090 1.00 78.06 97 THR A O 1
ATOM 810 N N . ALA A 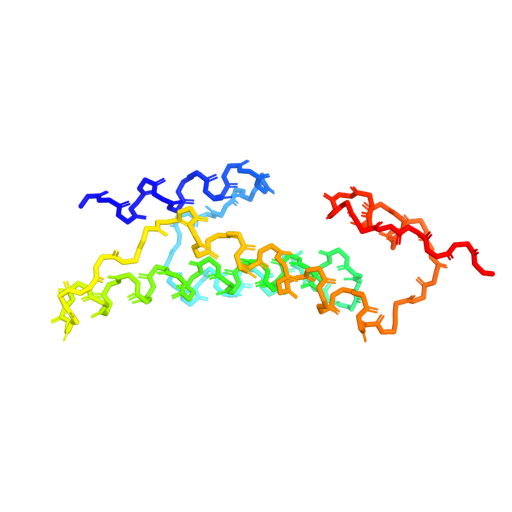1 98 ? 11.024 -9.500 -10.843 1.00 79.12 98 ALA A N 1
ATOM 811 C CA . ALA A 1 98 ? 11.461 -10.655 -10.047 1.00 79.12 98 ALA A CA 1
ATOM 812 C C . ALA A 1 98 ? 11.399 -10.408 -8.541 1.00 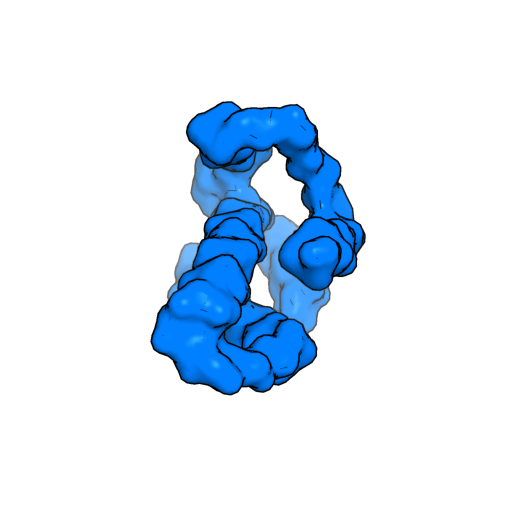79.12 98 ALA A C 1
ATOM 814 O O . ALA A 1 98 ? 10.812 -11.189 -7.785 1.00 79.12 98 ALA A O 1
ATOM 815 N N . VAL A 1 99 ? 11.952 -9.281 -8.100 1.00 80.75 99 VAL A N 1
ATOM 816 C CA . VAL A 1 99 ? 11.875 -8.848 -6.703 1.00 80.75 99 VAL A CA 1
ATOM 817 C C . VAL A 1 99 ? 10.418 -8.645 -6.288 1.00 80.75 99 VAL A C 1
ATOM 819 O O . VAL A 1 99 ? 10.029 -9.081 -5.204 1.00 80.75 99 VAL A O 1
ATOM 822 N N . LEU A 1 100 ? 9.590 -8.052 -7.151 1.00 79.62 100 LEU A N 1
ATOM 823 C CA . LEU A 1 100 ? 8.167 -7.856 -6.895 1.00 79.62 100 LEU A CA 1
ATOM 824 C C . LEU A 1 100 ? 7.435 -9.193 -6.710 1.00 79.62 100 LEU A C 1
ATOM 826 O O . LEU A 1 100 ? 6.787 -9.389 -5.682 1.00 79.62 100 LEU A O 1
ATOM 830 N N . PHE A 1 101 ? 7.571 -10.141 -7.636 1.00 81.88 101 PHE A N 1
ATOM 831 C CA . PHE A 1 101 ? 6.908 -11.446 -7.522 1.00 81.88 101 PHE A CA 1
ATOM 832 C C . PHE A 1 101 ? 7.388 -12.214 -6.288 1.00 81.88 101 PHE A C 1
ATOM 834 O O . PHE A 1 101 ? 6.567 -12.795 -5.574 1.00 81.88 101 PHE A O 1
ATOM 841 N N . ARG A 1 102 ? 8.675 -12.107 -5.933 1.00 82.25 102 ARG A N 1
ATOM 842 C CA . ARG A 1 102 ? 9.214 -12.676 -4.690 1.00 82.25 102 ARG A CA 1
ATOM 843 C C . ARG A 1 102 ?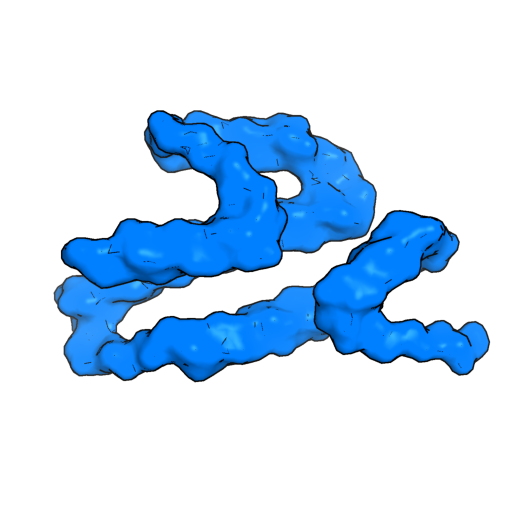 8.595 -12.050 -3.436 1.00 82.25 102 ARG A C 1
ATOM 845 O O . ARG A 1 102 ? 8.166 -12.788 -2.549 1.00 82.25 102 ARG A O 1
ATOM 852 N N . ILE A 1 103 ? 8.515 -10.718 -3.357 1.00 79.69 103 ILE A N 1
ATOM 853 C CA . ILE A 1 103 ? 7.898 -9.995 -2.225 1.00 79.69 103 ILE A CA 1
ATOM 854 C C . ILE A 1 103 ? 6.440 -10.427 -2.046 1.00 79.69 103 ILE A C 1
ATOM 856 O O . ILE A 1 103 ? 5.990 -10.678 -0.926 1.00 79.69 103 ILE A O 1
ATOM 860 N N . TRP A 1 104 ? 5.713 -10.558 -3.153 1.00 78.12 104 TRP A N 1
ATOM 861 C CA . TRP A 1 104 ? 4.295 -10.905 -3.137 1.00 78.12 104 TRP A CA 1
ATOM 862 C C . TRP A 1 104 ? 4.026 -12.415 -3.100 1.00 78.12 104 TRP A C 1
ATOM 864 O O . TRP A 1 104 ? 2.868 -12.816 -2.941 1.00 78.12 104 TRP A O 1
ATOM 874 N N . ARG A 1 105 ? 5.074 -13.252 -3.137 1.00 78.56 105 ARG A N 1
ATOM 875 C CA . ARG A 1 105 ? 5.010 -14.723 -3.233 1.00 78.56 105 ARG A CA 1
ATOM 876 C C . ARG A 1 105 ? 4.122 -15.187 -4.392 1.00 78.56 105 ARG A C 1
ATOM 878 O O . ARG A 1 105 ? 3.274 -16.060 -4.219 1.00 78.56 105 ARG A O 1
ATOM 885 N N . ILE A 1 106 ? 4.272 -14.532 -5.534 1.00 79.19 106 ILE A N 1
ATOM 886 C CA . ILE A 1 106 ? 3.629 -14.915 -6.786 1.00 79.19 106 ILE A CA 1
ATOM 887 C C . ILE A 1 106 ? 4.535 -15.968 -7.440 1.00 79.19 106 ILE A C 1
ATOM 889 O O . ILE A 1 106 ? 5.738 -15.712 -7.547 1.00 79.19 106 ILE A O 1
ATOM 893 N N . PRO A 1 107 ? 4.016 -17.155 -7.807 1.00 69.69 107 PRO A N 1
ATOM 894 C CA . PRO A 1 107 ? 4.820 -18.173 -8.470 1.00 69.69 107 PRO A CA 1
ATOM 895 C C . PRO A 1 107 ? 5.349 -17.628 -9.800 1.00 69.69 107 PRO A C 1
ATOM 897 O O . PRO A 1 107 ? 4.612 -17.019 -10.570 1.00 69.69 107 PRO A O 1
ATOM 900 N N . TRP A 1 108 ? 6.644 -17.819 -10.033 1.00 60.19 108 TRP A N 1
ATOM 901 C CA . TRP A 1 108 ? 7.305 -17.454 -11.280 1.00 60.19 108 TRP A CA 1
ATOM 902 C C . TRP A 1 108 ? 6.842 -18.430 -12.364 1.00 60.19 108 TRP A C 1
ATOM 904 O O . TRP A 1 108 ? 7.041 -19.634 -12.200 1.00 60.19 108 TRP A O 1
ATOM 914 N N . ASN A 1 109 ? 6.215 -17.958 -13.443 1.00 58.97 109 ASN A N 1
ATOM 915 C CA . ASN A 1 109 ? 6.015 -18.804 -14.615 1.00 58.97 109 ASN A CA 1
ATOM 916 C C . ASN A 1 109 ? 7.355 -18.909 -15.356 1.00 58.97 109 ASN A C 1
ATOM 918 O O . ASN A 1 109 ? 7.743 -18.034 -16.121 1.00 58.97 109 ASN A O 1
ATOM 922 N N . THR A 1 110 ? 8.101 -19.979 -15.093 1.00 46.25 110 THR A N 1
ATOM 923 C CA . THR A 1 110 ? 9.117 -20.458 -16.034 1.00 46.25 110 THR A CA 1
ATOM 924 C C . THR A 1 110 ? 8.382 -21.147 -17.178 1.00 46.25 110 THR A C 1
ATOM 926 O O . THR A 1 110 ? 8.113 -22.345 -17.109 1.00 46.25 110 THR A O 1
ATOM 929 N N . SER A 1 111 ? 7.978 -20.369 -18.173 1.00 40.62 111 SER A N 1
ATOM 930 C CA . SER A 1 111 ? 7.656 -20.867 -19.511 1.00 40.62 111 SER A CA 1
ATOM 931 C C . SER A 1 111 ? 8.739 -20.393 -20.458 1.00 40.62 111 SER A C 1
ATOM 933 O O . SER A 1 111 ? 9.049 -19.182 -20.372 1.00 40.62 111 SER A O 1
#

Sequence (111 aa):
MTTRASSRILKSKVRFQVPALGWQQIVLWASRRWRGHHPLNASSRALFAFIEYYIWMEHNKRRFGNEISTPGKTARLYLVQIRFTLLGADLRFNVSTAVLFRIWRIPWNTS